Protein AF-A0A158BP72-F1 (afdb_monomer)

Structure (mmCIF, N/CA/C/O backbone):
data_AF-A0A158BP72-F1
#
_entry.id   AF-A0A158BP72-F1
#
loop_
_atom_site.group_PDB
_atom_site.id
_atom_site.type_symbol
_atom_site.label_atom_id
_atom_site.label_alt_id
_atom_site.label_comp_id
_atom_site.label_asym_id
_atom_site.label_entity_id
_atom_site.label_seq_id
_atom_site.pdbx_PDB_ins_code
_atom_site.Cartn_x
_atom_site.Cartn_y
_atom_site.Cartn_z
_atom_site.occupancy
_atom_site.B_iso_or_equiv
_atom_site.auth_seq_id
_atom_site.auth_comp_id
_atom_site.auth_asym_id
_atom_site.auth_atom_id
_atom_site.pdbx_PDB_model_num
ATOM 1 N N . MET A 1 1 ? 4.862 9.248 5.197 1.00 73.88 1 MET A N 1
ATOM 2 C CA . MET A 1 1 ? 3.551 9.514 4.555 1.00 73.88 1 MET A CA 1
ATOM 3 C C . MET A 1 1 ? 2.569 8.370 4.794 1.00 73.88 1 MET A C 1
ATOM 5 O O . MET A 1 1 ? 1.459 8.649 5.213 1.00 73.88 1 MET A O 1
ATOM 9 N N . LEU A 1 2 ? 2.992 7.109 4.618 1.00 74.69 2 LEU A N 1
ATOM 10 C CA . LEU A 1 2 ? 2.158 5.923 4.858 1.00 74.69 2 LEU A CA 1
ATOM 11 C C . LEU A 1 2 ? 1.648 5.813 6.306 1.00 74.69 2 LEU A C 1
ATOM 13 O O . LEU A 1 2 ? 0.447 5.750 6.504 1.00 74.69 2 LEU A O 1
ATOM 17 N N . ARG A 1 3 ? 2.533 5.908 7.312 1.00 81.94 3 ARG A N 1
ATOM 18 C CA . ARG A 1 3 ? 2.143 5.852 8.736 1.00 81.94 3 ARG A CA 1
ATOM 19 C C . ARG A 1 3 ? 1.062 6.871 9.109 1.00 81.94 3 ARG A C 1
ATOM 21 O O . ARG A 1 3 ? 0.004 6.477 9.565 1.00 81.94 3 ARG A O 1
ATOM 28 N N . LYS A 1 4 ? 1.264 8.150 8.762 1.00 84.12 4 LYS A N 1
ATOM 29 C CA . LYS A 1 4 ? 0.260 9.214 8.970 1.00 84.12 4 LYS A CA 1
ATOM 30 C C . LYS A 1 4 ? -1.101 8.897 8.332 1.00 84.12 4 LYS A C 1
ATOM 32 O O . LYS A 1 4 ? -2.124 9.279 8.878 1.00 84.12 4 LYS A O 1
ATOM 37 N N . MET A 1 5 ? -1.111 8.237 7.172 1.00 81.75 5 MET A N 1
ATOM 38 C CA . MET A 1 5 ? -2.348 7.822 6.504 1.00 81.75 5 MET A CA 1
ATOM 39 C C . MET A 1 5 ? -3.040 6.685 7.266 1.00 81.75 5 MET A C 1
ATOM 41 O O . MET A 1 5 ? -4.251 6.747 7.435 1.00 81.75 5 MET A O 1
ATOM 45 N N . ILE A 1 6 ? -2.291 5.685 7.741 1.00 83.50 6 ILE A N 1
ATOM 46 C CA . ILE A 1 6 ? -2.838 4.582 8.552 1.00 83.50 6 ILE A CA 1
ATOM 47 C C . ILE A 1 6 ? -3.382 5.099 9.881 1.00 83.50 6 ILE A C 1
ATOM 49 O O . ILE A 1 6 ? -4.504 4.768 10.245 1.00 83.50 6 ILE A O 1
ATOM 53 N N . ASP A 1 7 ? -2.634 5.965 10.565 1.00 85.12 7 ASP A N 1
ATOM 54 C CA . ASP A 1 7 ? -3.066 6.567 11.828 1.00 85.12 7 ASP A CA 1
ATOM 55 C C . ASP A 1 7 ? -4.365 7.372 11.659 1.00 85.12 7 ASP A C 1
ATOM 57 O O . ASP A 1 7 ? -5.250 7.294 12.505 1.00 85.12 7 ASP A O 1
ATOM 61 N N . ALA A 1 8 ? -4.507 8.108 10.550 1.00 84.88 8 ALA A N 1
ATOM 62 C CA . ALA A 1 8 ? -5.704 8.898 10.265 1.00 84.88 8 ALA A CA 1
ATOM 63 C C . ALA A 1 8 ? -6.919 8.052 9.849 1.00 84.88 8 ALA A C 1
ATOM 65 O O . ALA A 1 8 ? -8.048 8.430 10.146 1.00 84.88 8 ALA A O 1
ATOM 66 N N . ARG A 1 9 ? -6.707 6.943 9.127 1.00 81.06 9 ARG A N 1
ATOM 67 C CA . ARG A 1 9 ? -7.800 6.112 8.591 1.00 81.06 9 ARG A CA 1
ATOM 68 C C . ARG A 1 9 ? -8.226 4.976 9.522 1.00 81.06 9 ARG A C 1
ATOM 70 O O . ARG A 1 9 ? -9.328 4.467 9.372 1.00 81.06 9 ARG A O 1
ATOM 77 N N . MET A 1 10 ? -7.383 4.593 10.482 1.00 83.06 10 MET A N 1
ATOM 78 C CA . MET A 1 10 ? -7.654 3.513 11.439 1.00 83.06 10 MET A CA 1
ATOM 79 C C . MET A 1 10 ? -7.448 3.980 12.893 1.00 83.06 10 MET A C 1
ATOM 81 O O . MET A 1 10 ? -6.625 3.399 13.610 1.00 83.06 10 MET A O 1
ATOM 85 N N . PRO A 1 11 ? -8.145 5.037 13.355 1.00 85.75 11 PRO A N 1
ATOM 86 C CA . PRO A 1 11 ? -7.921 5.605 14.687 1.00 85.75 11 PRO A CA 1
ATOM 87 C C . PRO A 1 11 ? -8.208 4.604 15.819 1.00 85.75 11 PRO A C 1
ATOM 89 O O . PRO A 1 11 ? -7.488 4.598 16.819 1.0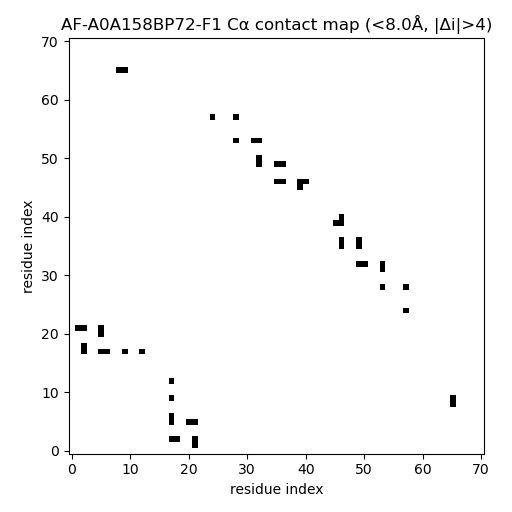0 85.75 11 PRO A O 1
ATOM 92 N N . ASP A 1 12 ? -9.169 3.703 15.612 1.00 85.00 12 ASP A N 1
ATOM 93 C CA . ASP A 1 12 ? -9.653 2.751 16.623 1.00 85.00 12 ASP A CA 1
ATOM 94 C C . ASP A 1 12 ? -8.835 1.448 16.703 1.00 85.00 12 ASP A C 1
ATOM 96 O O . ASP A 1 12 ? -9.004 0.646 17.621 1.00 85.00 12 ASP A O 1
ATOM 100 N N . VAL A 1 13 ? -7.914 1.231 15.760 1.00 84.12 13 VAL A N 1
ATOM 101 C CA . VAL A 1 13 ? -7.020 0.062 15.739 1.00 84.12 13 VAL A CA 1
ATOM 102 C C . VAL A 1 13 ? -5.849 0.275 16.699 1.00 84.12 13 VAL A C 1
ATOM 104 O O . VAL A 1 13 ? -5.341 1.389 16.849 1.00 84.12 13 VAL A O 1
ATOM 107 N N . LYS A 1 14 ? -5.364 -0.787 17.354 1.00 88.94 14 LYS A N 1
ATOM 108 C CA . LYS A 1 14 ? -4.221 -0.671 18.274 1.00 88.94 14 LYS A CA 1
ATOM 109 C C . LYS A 1 14 ? -2.974 -0.188 17.532 1.00 88.94 14 LYS A C 1
ATOM 111 O O . LYS A 1 14 ? -2.721 -0.566 16.391 1.00 88.94 14 LYS A O 1
ATOM 116 N N . ALA A 1 15 ? -2.138 0.602 18.205 1.00 87.00 15 ALA A N 1
ATOM 117 C CA . ALA A 1 15 ? -0.923 1.152 17.598 1.00 87.00 15 ALA A CA 1
ATOM 118 C C . ALA A 1 15 ? 0.021 0.065 17.040 1.00 87.00 15 ALA A C 1
ATOM 120 O O . ALA A 1 15 ? 0.583 0.247 15.964 1.00 87.00 15 ALA A O 1
ATOM 121 N N . SER A 1 16 ? 0.136 -1.078 17.725 1.00 86.12 16 SER A N 1
ATOM 122 C CA . SER A 1 16 ? 0.936 -2.228 17.278 1.00 86.12 16 SER A CA 1
ATOM 123 C C . SER A 1 16 ? 0.379 -2.899 16.017 1.00 86.12 16 SER A C 1
ATOM 125 O O . SER A 1 16 ? 1.134 -3.363 15.170 1.00 86.12 16 SER A O 1
ATOM 127 N N . GLU A 1 17 ? -0.942 -2.930 15.854 1.00 85.25 17 GLU A N 1
ATOM 128 C CA . GLU A 1 17 ? -1.589 -3.466 14.652 1.00 85.25 17 GLU A CA 1
ATOM 129 C C . GLU A 1 17 ? -1.458 -2.485 13.481 1.00 85.25 17 GLU A C 1
ATOM 131 O O . GLU A 1 17 ? -1.155 -2.893 12.361 1.00 85.25 17 GLU A O 1
ATOM 136 N N . ARG A 1 18 ? -1.588 -1.175 13.736 1.00 85.06 18 ARG A N 1
ATOM 137 C CA . ARG A 1 18 ? -1.300 -0.134 12.733 1.00 85.06 18 ARG A CA 1
ATOM 138 C C . ARG A 1 18 ? 0.135 -0.213 12.221 1.00 85.06 18 ARG A C 1
ATOM 140 O O . ARG A 1 18 ? 0.368 -0.035 11.028 1.00 85.06 18 ARG A O 1
ATOM 147 N N . GLU A 1 19 ? 1.088 -0.484 13.104 1.00 87.50 19 GLU A N 1
ATOM 148 C CA . GLU A 1 19 ? 2.489 -0.690 12.740 1.00 87.50 19 GLU A CA 1
ATOM 149 C C . GLU A 1 19 ? 2.665 -1.891 11.803 1.00 87.50 19 GLU A C 1
ATOM 151 O O . GLU A 1 19 ? 3.256 -1.735 10.735 1.00 87.50 19 GLU A O 1
ATOM 156 N N . LEU A 1 20 ? 2.030 -3.026 12.113 1.00 86.00 20 LEU A N 1
ATOM 157 C CA . LEU A 1 20 ? 2.017 -4.200 11.237 1.00 86.00 20 LEU A CA 1
ATOM 158 C C . LEU A 1 20 ? 1.456 -3.875 9.838 1.00 86.00 20 LEU A C 1
ATOM 160 O O . LEU A 1 20 ? 2.017 -4.287 8.821 1.00 86.00 20 LEU A O 1
ATOM 164 N N . TYR A 1 21 ? 0.371 -3.095 9.767 1.00 82.56 21 TYR A N 1
ATOM 165 C CA . TYR A 1 21 ? -0.205 -2.661 8.491 1.00 82.56 21 TYR A CA 1
ATOM 166 C C . TYR A 1 21 ? 0.740 -1.761 7.691 1.00 82.56 21 TYR A C 1
ATOM 168 O O . TYR A 1 21 ? 0.844 -1.905 6.468 1.00 82.56 21 TYR A O 1
ATOM 176 N N . VAL A 1 22 ? 1.443 -0.842 8.359 1.00 86.25 22 VAL A N 1
ATOM 177 C CA . VAL A 1 22 ? 2.461 0.001 7.717 1.00 86.25 22 VAL A CA 1
ATOM 178 C C . VAL A 1 22 ? 3.565 -0.865 7.118 1.00 86.25 22 VAL A C 1
ATOM 180 O O . VAL A 1 22 ? 3.926 -0.654 5.957 1.00 86.25 22 VAL A O 1
ATOM 183 N N . ASP A 1 23 ? 4.056 -1.849 7.867 1.00 86.69 23 ASP A N 1
ATOM 184 C CA . ASP A 1 23 ? 5.146 -2.722 7.434 1.00 86.69 23 ASP A CA 1
ATOM 185 C C . ASP A 1 23 ? 4.730 -3.614 6.260 1.00 86.69 23 ASP A C 1
ATOM 187 O O . ASP A 1 23 ? 5.447 -3.692 5.257 1.00 86.69 23 ASP A O 1
ATOM 191 N N . MET A 1 24 ? 3.529 -4.200 6.308 1.00 84.62 24 MET A N 1
ATOM 192 C CA . MET A 1 24 ? 2.977 -4.981 5.196 1.00 84.62 24 MET A CA 1
ATOM 193 C C . MET A 1 24 ? 2.861 -4.158 3.911 1.00 84.62 24 MET A C 1
ATOM 195 O O . MET A 1 24 ? 3.294 -4.597 2.844 1.00 84.62 24 MET A O 1
ATOM 199 N N . LEU A 1 25 ? 2.289 -2.955 3.988 1.00 84.00 25 LEU A N 1
ATOM 200 C CA . LEU A 1 25 ? 2.129 -2.096 2.813 1.00 84.00 25 LEU A CA 1
ATOM 201 C C . LEU A 1 25 ? 3.477 -1.646 2.249 1.00 84.00 25 LEU A C 1
ATOM 203 O O . LEU A 1 25 ? 3.621 -1.524 1.032 1.00 84.00 25 LEU A O 1
ATOM 207 N N . HIS A 1 26 ? 4.464 -1.413 3.114 1.00 83.88 26 HIS A N 1
ATOM 208 C CA . HIS A 1 26 ? 5.813 -1.071 2.688 1.00 83.88 26 HIS A CA 1
ATOM 209 C C . HIS A 1 26 ? 6.480 -2.252 1.970 1.00 83.88 26 HIS A C 1
ATOM 211 O O . HIS A 1 26 ? 7.016 -2.071 0.877 1.00 83.88 26 HIS A O 1
ATOM 217 N N . ALA A 1 27 ? 6.378 -3.466 2.518 1.00 83.81 27 ALA A N 1
ATOM 218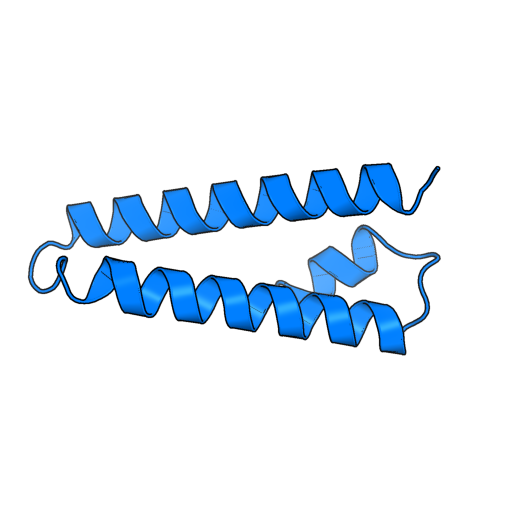 C CA . ALA A 1 27 ? 6.899 -4.676 1.886 1.00 83.81 27 ALA A CA 1
ATOM 219 C C . ALA A 1 27 ? 6.251 -4.930 0.513 1.00 83.81 27 ALA A C 1
ATOM 221 O O . ALA A 1 27 ? 6.955 -5.176 -0.469 1.00 83.81 27 ALA A O 1
ATOM 222 N N . LEU A 1 28 ? 4.924 -4.785 0.412 1.00 82.50 28 LEU A N 1
ATOM 223 C CA . LEU A 1 28 ? 4.182 -4.921 -0.846 1.00 82.50 28 LEU A CA 1
ATOM 224 C C . LEU A 1 28 ? 4.605 -3.875 -1.885 1.00 82.50 28 LEU A C 1
ATOM 226 O O . LEU A 1 28 ? 4.839 -4.216 -3.046 1.00 82.50 28 LEU A O 1
ATOM 230 N N . ALA A 1 29 ? 4.732 -2.609 -1.479 1.00 82.12 29 ALA A N 1
ATOM 231 C CA . ALA A 1 29 ? 5.168 -1.531 -2.362 1.00 82.12 29 ALA A CA 1
ATOM 232 C C . ALA A 1 29 ? 6.585 -1.780 -2.897 1.00 82.12 29 ALA A C 1
ATOM 234 O O . ALA A 1 29 ? 6.815 -1.707 -4.106 1.00 82.12 29 ALA A O 1
ATOM 235 N N . SER A 1 30 ? 7.518 -2.110 -2.003 1.00 82.06 30 SER A N 1
ATOM 236 C CA . SER A 1 30 ? 8.918 -2.371 -2.340 1.00 82.06 30 SER A CA 1
ATOM 237 C C . SER A 1 30 ? 9.063 -3.589 -3.249 1.00 82.06 30 SER A C 1
ATOM 239 O O . SER A 1 30 ? 9.756 -3.509 -4.263 1.00 82.06 30 SER A O 1
ATOM 241 N N . GLY A 1 31 ? 8.353 -4.685 -2.959 1.00 82.06 31 GLY A N 1
ATOM 242 C CA . GLY A 1 31 ? 8.340 -5.879 -3.805 1.00 82.06 31 GLY A CA 1
ATOM 243 C C . GLY A 1 31 ? 7.771 -5.602 -5.199 1.00 82.06 31 GLY A C 1
ATOM 244 O O . GLY A 1 31 ? 8.397 -5.937 -6.205 1.00 82.06 31 GLY A O 1
ATOM 245 N N . ALA A 1 32 ? 6.628 -4.914 -5.283 1.00 80.00 32 ALA A N 1
ATOM 246 C CA . ALA A 1 32 ? 6.010 -4.568 -6.562 1.00 80.00 32 ALA A CA 1
ATOM 247 C C . ALA A 1 32 ? 6.910 -3.663 -7.419 1.00 80.00 32 ALA A C 1
ATOM 249 O O . ALA A 1 32 ? 7.007 -3.852 -8.633 1.00 80.00 32 ALA A O 1
ATOM 250 N N . LEU A 1 33 ? 7.596 -2.700 -6.798 1.00 79.69 33 LEU A N 1
ATOM 251 C CA . LEU A 1 33 ? 8.541 -1.830 -7.494 1.00 79.69 33 LEU A CA 1
ATOM 252 C C . LEU A 1 33 ? 9.805 -2.574 -7.922 1.00 79.69 33 LEU A C 1
ATOM 254 O O . LEU A 1 33 ? 10.244 -2.376 -9.049 1.00 79.69 33 LEU A O 1
ATOM 258 N N . ALA A 1 34 ? 10.355 -3.464 -7.095 1.00 80.56 34 ALA A N 1
ATOM 259 C CA . ALA A 1 34 ? 11.515 -4.273 -7.469 1.00 80.56 34 ALA A CA 1
ATOM 260 C C . ALA A 1 34 ? 11.236 -5.144 -8.709 1.00 80.56 34 ALA A C 1
ATOM 262 O O . ALA A 1 34 ? 12.075 -5.233 -9.607 1.00 80.56 34 ALA A O 1
ATOM 263 N N . VAL A 1 35 ? 10.032 -5.721 -8.801 1.00 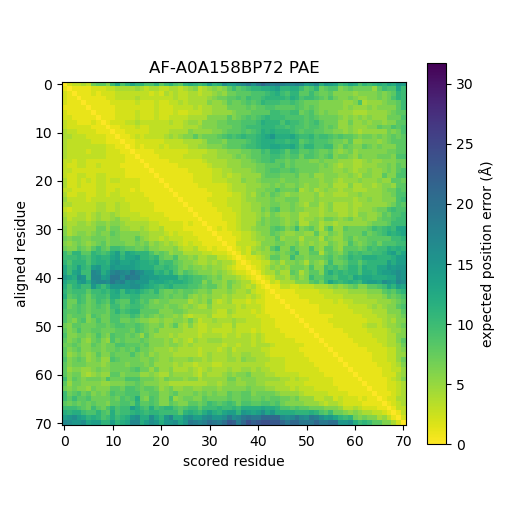78.88 35 VAL A N 1
ATOM 264 C CA . VAL A 1 35 ? 9.597 -6.512 -9.964 1.00 78.88 35 VAL A CA 1
ATOM 265 C C . VAL A 1 35 ? 9.364 -5.629 -11.194 1.00 78.88 35 VAL A C 1
ATOM 267 O O . VAL A 1 35 ? 9.800 -5.976 -12.289 1.00 78.88 35 VAL A O 1
ATOM 270 N N . LYS A 1 36 ? 8.689 -4.482 -11.037 1.00 76.69 36 LYS A N 1
ATOM 271 C CA . LYS A 1 36 ? 8.261 -3.640 -12.168 1.00 76.69 36 LYS A CA 1
ATOM 272 C C . LYS A 1 36 ? 9.312 -2.648 -12.672 1.00 76.69 36 LYS A C 1
ATOM 274 O O . LYS A 1 36 ? 9.266 -2.274 -13.840 1.00 76.69 36 LYS A O 1
ATOM 279 N N . LEU A 1 37 ? 10.243 -2.193 -11.833 1.00 76.75 37 LEU A N 1
ATOM 280 C CA . LEU A 1 37 ? 11.242 -1.189 -12.224 1.00 76.75 37 LEU A CA 1
ATOM 281 C C . LEU A 1 37 ? 12.447 -1.794 -12.940 1.00 76.75 37 LEU A C 1
ATOM 283 O O . LEU A 1 37 ? 13.029 -1.126 -13.790 1.00 76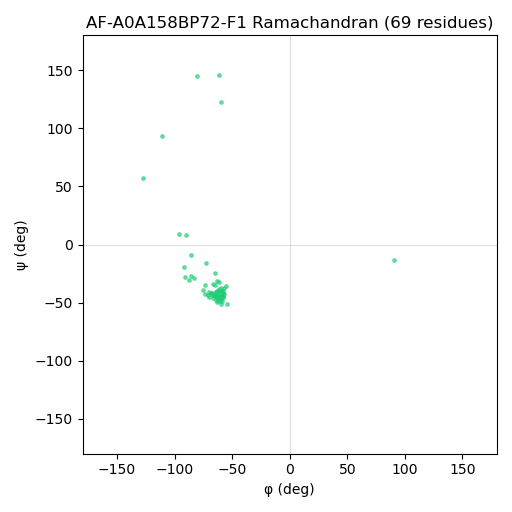.75 37 LEU A O 1
ATOM 287 N N . ARG A 1 38 ? 12.801 -3.053 -12.657 1.00 76.06 38 ARG A N 1
ATOM 288 C CA . ARG A 1 38 ? 13.927 -3.725 -13.321 1.00 76.06 38 ARG A CA 1
ATOM 289 C C . ARG A 1 38 ? 13.751 -3.802 -14.851 1.00 76.06 38 ARG A C 1
ATOM 291 O O . ARG A 1 38 ? 14.695 -3.452 -15.551 1.00 76.06 38 ARG A O 1
ATOM 298 N N . PRO A 1 39 ? 12.562 -4.140 -15.391 1.00 77.50 39 PRO A N 1
ATOM 299 C CA . PRO A 1 39 ? 12.289 -4.074 -16.830 1.00 77.50 39 PRO A CA 1
ATOM 300 C C . PRO A 1 39 ? 12.138 -2.648 -17.381 1.00 77.50 39 PRO A C 1
ATOM 302 O O . PRO A 1 39 ? 12.172 -2.463 -18.589 1.00 77.50 39 PRO A O 1
ATOM 305 N N . ALA A 1 40 ? 11.935 -1.648 -16.518 1.00 78.50 40 ALA A N 1
ATOM 306 C CA . ALA A 1 40 ? 11.754 -0.247 -16.906 1.00 78.50 40 ALA A CA 1
ATOM 307 C C . ALA A 1 40 ? 13.057 0.573 -16.833 1.00 78.50 40 ALA A C 1
ATOM 309 O O . ALA A 1 40 ? 13.019 1.800 -16.941 1.00 78.50 40 ALA A O 1
ATOM 310 N N . MET A 1 41 ? 14.214 -0.070 -16.625 1.00 74.75 41 MET A N 1
ATOM 311 C CA . MET A 1 41 ? 15.506 0.619 -16.623 1.00 74.75 41 MET A CA 1
ATOM 312 C C . MET A 1 41 ? 15.747 1.308 -17.971 1.00 74.75 41 MET A C 1
ATOM 314 O O . MET A 1 41 ? 15.741 0.667 -19.015 1.00 74.75 41 MET A O 1
ATOM 318 N N . GLY A 1 42 ? 15.965 2.625 -17.933 1.00 80.31 42 GLY A N 1
ATOM 319 C CA . GLY A 1 42 ? 16.131 3.458 -19.128 1.00 80.31 42 GLY A CA 1
ATOM 320 C C . GLY A 1 42 ? 14.831 4.060 -19.676 1.00 80.31 42 GLY A C 1
ATOM 321 O O . GLY A 1 42 ? 14.901 5.023 -20.434 1.00 80.31 42 GLY A O 1
ATOM 322 N N . ASP A 1 43 ? 13.656 3.590 -19.238 1.00 86.56 43 ASP A N 1
ATOM 323 C CA . ASP A 1 43 ? 12.354 4.149 -19.621 1.00 86.56 43 ASP A CA 1
ATOM 324 C C . ASP A 1 43 ? 11.680 4.860 -18.435 1.00 86.56 43 ASP A C 1
ATOM 326 O O . ASP A 1 43 ? 10.940 4.294 -17.621 1.00 86.56 43 ASP A O 1
ATOM 330 N N . VAL A 1 44 ? 11.925 6.169 -18.363 1.00 84.81 44 VAL A N 1
ATOM 331 C CA . VAL A 1 44 ? 11.383 7.050 -17.321 1.00 84.81 44 VAL A CA 1
ATOM 332 C C . VAL A 1 44 ? 9.851 7.131 -17.372 1.00 84.81 44 VAL A C 1
ATOM 334 O O . VAL A 1 44 ? 9.212 7.302 -16.328 1.00 84.81 44 VAL A O 1
ATOM 337 N N . GLN A 1 45 ? 9.231 7.016 -18.551 1.00 87.50 45 GLN A N 1
ATOM 338 C CA . GLN A 1 45 ? 7.773 7.098 -18.669 1.00 87.50 45 GLN A CA 1
ATOM 339 C C . GLN A 1 45 ? 7.108 5.829 -18.139 1.00 87.50 45 GLN A C 1
ATOM 341 O O . GLN A 1 45 ? 6.131 5.916 -17.383 1.00 87.50 45 GLN A O 1
ATOM 346 N N . LEU A 1 46 ? 7.671 4.668 -18.467 1.00 83.06 46 LEU A N 1
ATOM 347 C CA . LEU A 1 46 ? 7.219 3.382 -17.957 1.00 83.06 46 LEU A CA 1
ATOM 348 C C . LEU A 1 46 ? 7.394 3.291 -16.437 1.00 83.06 46 LEU A C 1
ATOM 350 O O . LEU A 1 46 ? 6.447 2.941 -15.727 1.00 83.06 46 LEU A O 1
ATOM 354 N N . ALA A 1 47 ? 8.543 3.723 -15.911 1.00 81.69 47 ALA A N 1
ATOM 355 C CA . ALA A 1 47 ? 8.774 3.804 -14.470 1.00 81.69 47 ALA A CA 1
ATOM 356 C C . ALA A 1 47 ? 7.737 4.705 -13.768 1.00 81.69 47 ALA A C 1
ATOM 358 O O . ALA A 1 47 ? 7.134 4.311 -12.765 1.00 81.69 47 ALA A O 1
ATOM 359 N N . ARG A 1 48 ? 7.441 5.891 -14.326 1.00 85.62 48 ARG A N 1
ATOM 360 C CA . ARG A 1 48 ? 6.389 6.791 -13.810 1.00 85.62 48 ARG A CA 1
ATOM 361 C C . ARG A 1 48 ? 5.000 6.159 -13.855 1.00 85.62 48 ARG A C 1
ATOM 363 O O . ARG A 1 48 ? 4.193 6.385 -12.950 1.00 85.62 48 ARG A O 1
ATOM 370 N N . ARG A 1 49 ? 4.685 5.390 -14.898 1.00 87.56 49 ARG A N 1
ATOM 371 C CA . ARG A 1 49 ? 3.421 4.650 -14.989 1.00 87.56 49 ARG A CA 1
ATOM 372 C C . ARG A 1 49 ? 3.318 3.614 -13.872 1.00 87.56 49 ARG A C 1
ATOM 374 O O . ARG A 1 49 ? 2.325 3.633 -13.147 1.00 87.56 49 ARG A O 1
ATOM 381 N N . TYR A 1 50 ? 4.346 2.796 -13.669 1.00 85.19 50 TYR A N 1
ATOM 382 C CA . TYR A 1 50 ? 4.346 1.784 -12.614 1.00 85.19 50 TYR A CA 1
ATOM 383 C C . TYR A 1 50 ? 4.259 2.375 -11.212 1.00 85.19 50 TYR A C 1
ATOM 385 O O . TYR A 1 50 ? 3.479 1.878 -10.402 1.00 85.19 50 TYR A O 1
ATOM 393 N N . LEU A 1 51 ? 4.947 3.485 -10.942 1.00 82.75 51 LEU A N 1
ATOM 394 C CA . LEU A 1 51 ? 4.809 4.200 -9.670 1.00 82.75 51 LEU A CA 1
ATOM 395 C C . LEU A 1 51 ? 3.354 4.630 -9.403 1.00 82.75 51 LEU A C 1
ATOM 397 O O . LEU A 1 51 ? 2.855 4.483 -8.285 1.00 82.75 51 LEU A O 1
ATOM 401 N N . ARG A 1 52 ? 2.637 5.120 -10.427 1.00 87.62 52 ARG A N 1
ATOM 402 C CA . ARG A 1 52 ? 1.216 5.496 -10.302 1.00 87.62 52 ARG A CA 1
ATOM 403 C C . ARG A 1 52 ? 0.304 4.289 -10.092 1.00 87.62 52 ARG A C 1
ATOM 405 O O . ARG A 1 52 ? -0.611 4.365 -9.274 1.00 87.62 52 ARG A O 1
ATOM 412 N N . GLU A 1 53 ? 0.544 3.196 -10.810 1.00 86.44 53 GLU A N 1
ATOM 413 C CA . GLU A 1 53 ? -0.228 1.956 -10.670 1.00 86.44 53 GLU A CA 1
ATOM 414 C C . GLU A 1 53 ? -0.059 1.339 -9.278 1.00 86.44 53 GLU A C 1
ATOM 416 O O . GLU A 1 53 ? -1.057 1.032 -8.629 1.00 86.44 53 GLU A O 1
ATOM 421 N N . VAL A 1 54 ? 1.180 1.229 -8.784 1.00 84.56 54 VAL A N 1
ATOM 422 C CA . VAL A 1 54 ? 1.475 0.706 -7.439 1.00 84.56 54 VAL A CA 1
ATOM 423 C C . VAL A 1 54 ? 0.802 1.568 -6.371 1.00 84.56 54 VAL A C 1
ATOM 425 O O . VAL A 1 54 ? 0.141 1.037 -5.481 1.00 84.56 54 VAL A O 1
ATOM 428 N N . LYS A 1 55 ? 0.865 2.902 -6.498 1.00 82.44 55 LYS A N 1
ATOM 429 C CA . LYS A 1 55 ? 0.162 3.815 -5.585 1.00 82.44 55 LYS A CA 1
ATOM 430 C C . LYS A 1 55 ? -1.357 3.585 -5.584 1.00 82.44 55 LYS A C 1
ATOM 432 O O . LYS A 1 55 ? -1.959 3.566 -4.513 1.00 82.44 55 LYS A O 1
ATOM 437 N N . ARG A 1 56 ? -1.983 3.419 -6.758 1.00 83.44 56 ARG A N 1
ATOM 438 C CA . ARG A 1 56 ? -3.430 3.145 -6.864 1.00 83.44 56 ARG A CA 1
ATOM 439 C C . ARG A 1 56 ? -3.805 1.801 -6.241 1.00 83.44 56 ARG A C 1
ATOM 441 O O . ARG A 1 56 ? -4.781 1.748 -5.501 1.00 83.44 56 ARG A O 1
ATOM 448 N N . ALA A 1 57 ? -3.027 0.754 -6.506 1.00 82.31 57 ALA A N 1
ATOM 449 C CA . ALA A 1 57 ? -3.271 -0.577 -5.956 1.00 82.31 57 ALA A CA 1
ATOM 450 C C . ALA A 1 57 ? -3.190 -0.585 -4.420 1.00 82.31 57 ALA A C 1
ATOM 452 O O . ALA A 1 57 ? -4.085 -1.109 -3.765 1.00 82.31 57 ALA A O 1
ATOM 453 N N . LEU A 1 58 ? -2.175 0.071 -3.843 1.00 81.00 58 LEU A N 1
ATOM 454 C CA . LEU A 1 58 ? -2.030 0.195 -2.388 1.00 81.00 58 LEU A CA 1
ATOM 455 C C . LEU A 1 58 ? -3.197 0.958 -1.752 1.00 81.00 58 LEU A C 1
ATOM 457 O O . LEU A 1 58 ? -3.696 0.552 -0.708 1.00 81.00 58 LEU A O 1
ATOM 461 N N . ALA A 1 59 ? -3.661 2.039 -2.386 1.00 81.88 59 ALA A N 1
ATOM 462 C CA . ALA A 1 59 ? -4.811 2.794 -1.892 1.00 81.88 59 ALA A CA 1
ATOM 463 C C . ALA A 1 59 ? -6.106 1.962 -1.916 1.00 81.88 59 ALA A C 1
ATOM 465 O O . ALA A 1 59 ? -6.879 2.023 -0.964 1.00 81.88 59 ALA A O 1
ATOM 466 N N . ALA A 1 60 ? -6.326 1.176 -2.975 1.00 82.25 60 ALA A N 1
ATOM 467 C CA . ALA A 1 60 ? -7.483 0.291 -3.087 1.00 82.25 60 ALA A CA 1
ATOM 468 C C . ALA A 1 60 ? -7.445 -0.839 -2.048 1.00 82.25 60 ALA A C 1
ATOM 470 O O . ALA A 1 60 ? -8.455 -1.099 -1.399 1.00 82.25 60 ALA A O 1
ATOM 471 N N . TYR A 1 61 ? -6.277 -1.460 -1.847 1.00 80.38 61 TYR A N 1
ATOM 472 C CA . TYR A 1 61 ? -6.086 -2.480 -0.815 1.00 80.38 61 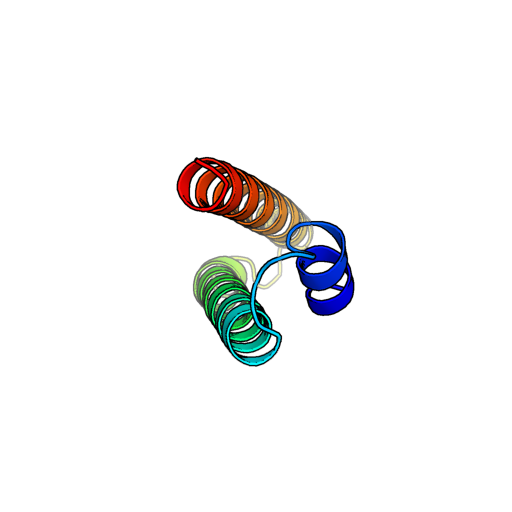TYR A CA 1
ATOM 473 C C . TYR A 1 61 ? -6.381 -1.926 0.581 1.00 80.38 61 TYR A C 1
ATOM 475 O O . TYR A 1 61 ? -7.101 -2.554 1.349 1.00 80.38 61 TYR A O 1
ATOM 483 N N . LEU A 1 62 ? -5.901 -0.716 0.884 1.00 77.94 62 LEU A N 1
ATOM 484 C CA . LEU A 1 62 ? -6.177 -0.079 2.166 1.00 77.94 62 LEU A CA 1
ATOM 485 C C . LEU A 1 62 ? -7.676 0.134 2.404 1.00 77.94 62 LEU A C 1
ATOM 487 O O . LEU A 1 62 ? -8.193 -0.219 3.456 1.00 77.94 62 LEU A O 1
ATOM 491 N N . THR A 1 63 ? -8.381 0.658 1.401 1.00 83.25 63 THR A N 1
ATOM 492 C CA . THR A 1 63 ? -9.835 0.844 1.472 1.00 83.25 63 THR A CA 1
ATOM 493 C C . THR A 1 63 ? -10.570 -0.484 1.685 1.00 83.25 63 THR A C 1
ATOM 495 O O . THR A 1 63 ? -11.547 -0.526 2.425 1.00 83.25 63 THR A O 1
ATOM 498 N N . ALA A 1 64 ? -10.104 -1.574 1.068 1.00 80.00 64 ALA A N 1
ATOM 499 C CA . ALA A 1 64 ? -10.687 -2.899 1.267 1.00 80.00 64 ALA A CA 1
ATOM 500 C C . ALA A 1 64 ? -10.461 -3.429 2.694 1.0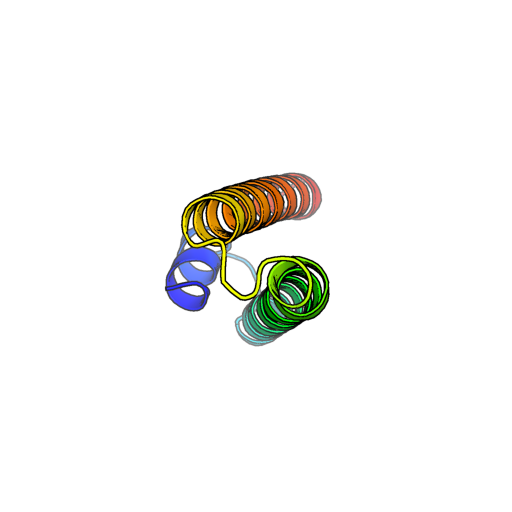0 80.00 64 ALA A C 1
ATOM 502 O O . ALA A 1 64 ? -11.389 -3.969 3.291 1.00 80.00 64 ALA A O 1
ATOM 503 N N . VAL A 1 65 ? -9.261 -3.240 3.254 1.00 73.62 65 VAL A N 1
ATOM 504 C CA . VAL A 1 65 ? -8.949 -3.606 4.647 1.00 73.62 65 VAL A CA 1
ATOM 505 C C . VAL A 1 65 ? -9.808 -2.805 5.623 1.00 73.62 65 VAL A C 1
ATOM 507 O O . VAL A 1 65 ? -10.406 -3.384 6.521 1.00 73.62 65 VAL A O 1
ATOM 510 N N . GLU A 1 66 ? -9.940 -1.494 5.425 1.00 72.38 66 GLU A N 1
ATOM 511 C CA . GLU A 1 66 ? -10.808 -0.649 6.256 1.00 72.38 66 GLU A CA 1
ATOM 512 C C . GLU A 1 66 ? -12.262 -1.124 6.240 1.00 72.38 66 GLU A C 1
ATOM 514 O O . GLU A 1 66 ? -12.872 -1.261 7.294 1.00 72.38 66 GLU A O 1
ATOM 519 N N . ALA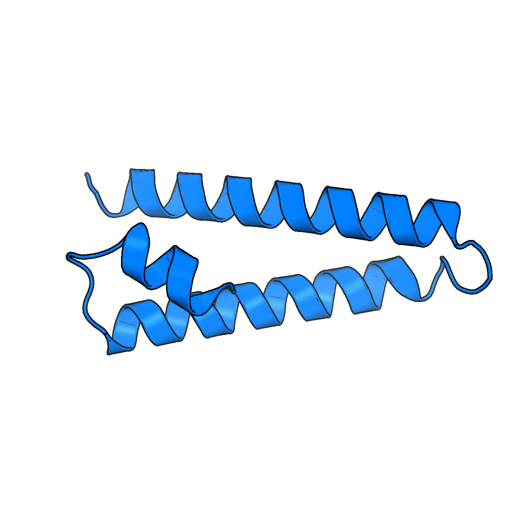 A 1 67 ? -12.804 -1.450 5.065 1.00 77.06 67 ALA A N 1
ATOM 520 C CA . ALA A 1 67 ? -14.167 -1.963 4.939 1.00 77.06 67 ALA A CA 1
ATOM 521 C C . ALA A 1 67 ? -14.378 -3.335 5.609 1.00 77.06 67 ALA A C 1
ATOM 523 O O . ALA A 1 67 ? -15.515 -3.679 5.936 1.00 77.06 67 ALA A O 1
ATOM 524 N N . ALA A 1 68 ? -13.312 -4.122 5.777 1.00 72.81 68 ALA A N 1
ATOM 525 C CA . ALA A 1 68 ? -13.342 -5.421 6.443 1.00 72.81 68 ALA A CA 1
ATOM 526 C C . ALA A 1 68 ? -13.145 -5.325 7.966 1.00 72.81 68 ALA A C 1
ATOM 528 O O . ALA A 1 68 ? -13.666 -6.170 8.682 1.00 72.81 68 ALA A O 1
ATOM 529 N N . VAL A 1 69 ? -12.400 -4.325 8.449 1.00 65.69 69 VAL A N 1
ATOM 530 C CA . VAL A 1 69 ? -12.080 -4.135 9.877 1.00 65.69 69 VAL A CA 1
ATOM 531 C C . VAL A 1 69 ? -13.102 -3.242 10.595 1.00 65.69 69 VAL A C 1
ATOM 533 O O . VAL A 1 69 ? -13.298 -3.394 11.794 1.00 65.69 69 VAL A O 1
ATOM 536 N N . LEU A 1 70 ? -13.755 -2.314 9.887 1.00 59.97 70 LEU A N 1
ATOM 537 C CA . LEU A 1 70 ? -14.760 -1.391 10.446 1.00 59.97 70 LEU A CA 1
ATOM 538 C C . LEU A 1 70 ? -16.203 -1.939 10.402 1.00 59.97 70 LEU A C 1
ATOM 540 O O . LEU A 1 70 ? -17.146 -1.191 10.662 1.00 59.97 70 LEU A O 1
ATOM 544 N N . LYS A 1 71 ? -16.387 -3.209 10.032 1.00 49.97 71 LYS A N 1
ATOM 545 C CA . LYS A 1 71 ? -17.660 -3.937 10.123 1.00 49.97 71 LYS A CA 1
ATOM 546 C C . LYS A 1 71 ? -17.648 -4.858 11.330 1.00 49.97 71 LYS A C 1
ATOM 548 O O . LYS A 1 71 ? -18.732 -5.001 11.933 1.00 49.97 71 LYS A O 1
#

Radius of gyration: 14.07 Å; Cα contacts (8 Å, |Δi|>4): 26; chains: 1; bounding box: 34×16×38 Å

Organism: NCBI:tx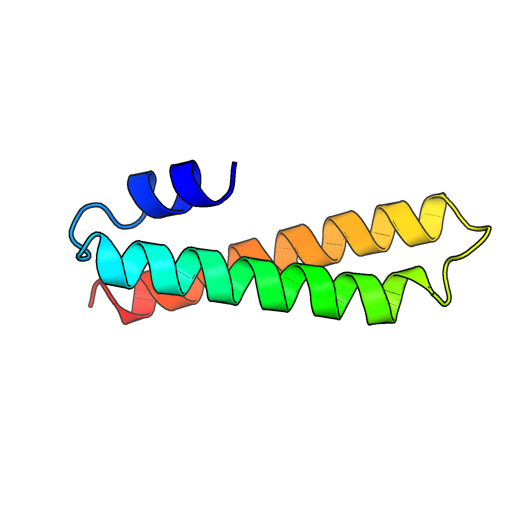id1777143

pLDDT: mean 81.19, std 6.27, range [49.97, 88.94]

Mean predicted aligned error: 5.77 Å

Secondary structure (DSSP, 8-state):
-HHHHHHHH-TTS-HHHHHHHHHHHHHHHHHHHHHHHGGGTT-HHHHHHHHHHHHHHHHHHHHHHHHHH--

Foldseek 3Di:
DLLVVLCVLCVPDDPVVSVVLSVVLVVQLVVQLVVQVVVCVVPPPSSVVSNVVSVVVSVVVVVVVSVVVVD

Sequence (71 aa):
MLRKM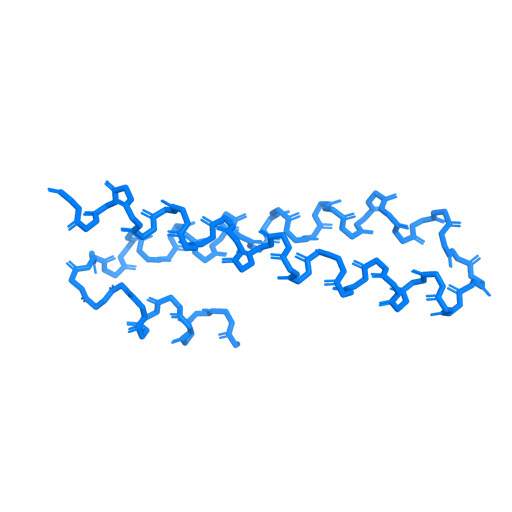IDARMPDVKASERELYVDMLHALASGALAVKLRPAMGDVQLARRYLREVKRALAAYLTAVEAAVLK

Solvent-accessible surface area (backbone atoms only — not comparable to full-atom values): 4118 Å² total; per-residue (Å²): 113,66,59,64,50,49,54,70,76,43,71,90,53,54,71,72,58,50,49,51,53,44,51,52,53,48,53,51,52,52,51,53,45,61,67,57,41,66,85,26,68,93,36,68,66,56,38,53,50,50,56,52,50,53,53,51,52,54,53,52,52,49,54,52,51,48,65,65,70,78,105